Protein AF-A0A378T579-F1 (afdb_monomer_lite)

Radius of gyration: 18.71 Å; chains: 1; bounding box: 58×18×43 Å

pLDDT: mean 85.22, std 8.4, range [45.66, 93.25]

Secondary structure (DSSP, 8-state):
-HHHHHHHHHHHHHHHHHHHHHHHHHHHHHHS--HHHHHHHHHHHHHH--HHHHHHHHHHH-TT--HHHHHHHHHHHHHTT-

Organism: Moraxella lacunata (NCBI:txid477)

Foldseek 3Di:
DVVVVVVVVVVVVVVVVVVVVVVVLVVVLVVDDLVVLLVQLVVQCVPPVDNVVSLVVSCVVPVVDDSVSSVVSSVVNVVVVD

Sequence (82 aa):
MKIEYILLGLLLLSFVNDIFQKRKYQKLWQAVDKTKYVNRYREIIAQTKDQTQAIKQLRQEFDELGLLQAVEISQLAHQDKS

Structure (mmCIF, N/CA/C/O backbone):
data_AF-A0A378T579-F1
#
_entry.id   AF-A0A378T579-F1
#
loop_
_atom_site.group_PDB
_atom_site.id
_atom_site.type_symbol
_atom_site.label_atom_id
_atom_site.label_alt_id
_atom_site.label_comp_id
_atom_site.label_asym_id
_atom_site.label_entity_id
_atom_site.label_seq_id
_atom_site.pdbx_PDB_ins_code
_atom_site.Cartn_x
_atom_site.Cartn_y
_atom_site.Cartn_z
_atom_site.occupancy
_atom_site.B_iso_or_equiv
_atom_site.auth_seq_id
_atom_site.auth_comp_id
_atom_site.auth_asym_id
_a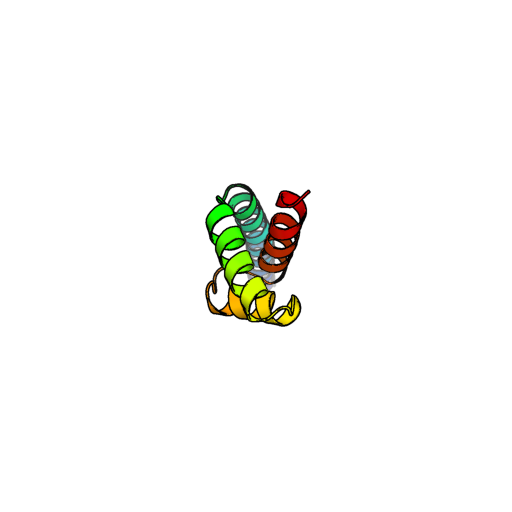tom_site.auth_atom_id
_atom_site.pdbx_PDB_model_num
ATOM 1 N N . MET A 1 1 ? 35.992 12.275 -22.222 1.00 61.12 1 MET A N 1
ATOM 2 C CA . MET A 1 1 ? 35.179 12.616 -23.408 1.00 61.12 1 MET A CA 1
ATOM 3 C C . MET A 1 1 ? 34.170 11.512 -23.758 1.00 61.12 1 MET A C 1
ATOM 5 O O . MET A 1 1 ? 33.072 11.568 -23.240 1.00 61.12 1 MET A O 1
ATOM 9 N N . LYS A 1 2 ? 34.473 10.473 -24.566 1.00 66.19 2 LYS A N 1
ATOM 10 C CA . LYS A 1 2 ? 33.439 9.506 -25.043 1.00 66.19 2 LYS A CA 1
ATOM 11 C C . LYS A 1 2 ? 32.729 8.691 -23.944 1.00 66.19 2 LYS A C 1
ATOM 13 O O . LYS A 1 2 ? 31.531 8.461 -24.050 1.00 66.19 2 LYS A O 1
ATOM 18 N N . ILE A 1 3 ? 33.446 8.279 -22.896 1.00 76.00 3 ILE A N 1
ATOM 19 C CA . ILE A 1 3 ? 32.894 7.456 -21.800 1.00 76.00 3 ILE A CA 1
ATOM 20 C C . ILE A 1 3 ? 31.938 8.264 -20.906 1.00 76.00 3 ILE A C 1
ATOM 22 O O . ILE A 1 3 ? 30.928 7.735 -20.454 1.00 76.00 3 ILE A O 1
ATOM 26 N N . GLU A 1 4 ? 32.201 9.557 -20.706 1.00 73.94 4 GLU A N 1
ATOM 27 C CA . GLU A 1 4 ? 31.350 10.437 -19.891 1.00 73.94 4 GLU A CA 1
ATOM 28 C C . GLU A 1 4 ? 29.963 10.615 -20.513 1.00 73.94 4 GLU A C 1
ATOM 30 O O . GLU A 1 4 ? 28.967 10.565 -19.798 1.00 73.94 4 GLU A O 1
ATOM 35 N N . TYR A 1 5 ? 29.874 10.726 -21.844 1.00 81.25 5 TYR A N 1
ATOM 36 C CA . TYR A 1 5 ? 28.588 10.788 -22.546 1.00 81.25 5 TYR A CA 1
ATOM 37 C C . TYR A 1 5 ? 27.806 9.470 -22.473 1.00 81.25 5 TYR A C 1
ATOM 39 O O . TYR A 1 5 ? 26.580 9.491 -22.391 1.00 81.25 5 TYR A O 1
ATOM 47 N N . ILE A 1 6 ? 28.498 8.325 -22.459 1.00 82.75 6 ILE A N 1
ATOM 48 C CA . ILE A 1 6 ? 27.866 7.007 -22.286 1.00 82.75 6 ILE A CA 1
ATOM 49 C C . ILE A 1 6 ? 27.297 6.876 -20.868 1.00 82.75 6 ILE A C 1
ATOM 51 O O . ILE A 1 6 ? 26.154 6.454 -20.699 1.00 82.75 6 ILE A O 1
ATOM 55 N N . LEU A 1 7 ? 28.059 7.296 -19.853 1.00 84.69 7 LEU A N 1
ATOM 56 C CA . LEU A 1 7 ? 27.600 7.313 -18.463 1.00 84.69 7 LEU A CA 1
ATOM 57 C C . LEU A 1 7 ? 26.411 8.261 -18.273 1.00 84.69 7 LEU A C 1
ATOM 59 O O . LEU A 1 7 ? 25.422 7.868 -17.662 1.00 84.69 7 LEU A O 1
ATOM 63 N N . LEU A 1 8 ? 26.458 9.462 -18.858 1.00 85.56 8 LEU A N 1
ATOM 64 C CA . LEU A 1 8 ? 25.335 10.407 -18.868 1.00 85.56 8 LEU A CA 1
ATOM 65 C C . LEU A 1 8 ? 24.085 9.813 -19.530 1.00 85.56 8 LEU A C 1
ATOM 67 O O . LEU A 1 8 ? 22.987 9.952 -18.994 1.00 85.56 8 LEU A O 1
ATOM 71 N N . GLY A 1 9 ? 24.248 9.107 -20.652 1.00 85.50 9 GLY A N 1
ATOM 72 C CA . GLY A 1 9 ? 23.153 8.410 -21.327 1.00 85.50 9 GLY A CA 1
ATOM 73 C C . GLY A 1 9 ? 22.503 7.336 -20.450 1.00 85.50 9 GLY A C 1
ATOM 74 O O . GLY A 1 9 ? 21.279 7.284 -20.347 1.00 85.50 9 GLY A O 1
ATOM 75 N N . LEU A 1 10 ? 23.304 6.521 -19.757 1.00 87.50 10 LEU A N 1
ATOM 76 C CA . LEU A 1 10 ? 22.807 5.499 -18.826 1.00 87.50 10 LEU A CA 1
ATOM 77 C C . LEU A 1 10 ? 22.108 6.104 -17.601 1.00 87.50 10 LEU A C 1
ATOM 79 O O . LEU A 1 10 ? 21.099 5.568 -17.134 1.00 87.50 10 LEU A O 1
ATOM 83 N N . LEU A 1 11 ? 22.612 7.231 -17.098 1.00 87.19 11 LEU A N 1
ATOM 84 C CA . LEU A 1 11 ? 22.036 7.938 -15.954 1.00 87.19 11 LEU A CA 1
ATOM 85 C C . LEU A 1 11 ? 20.671 8.542 -16.317 1.00 87.19 11 LEU A C 1
ATOM 87 O O . LEU A 1 11 ? 19.696 8.360 -15.586 1.00 87.19 11 LEU A O 1
ATOM 91 N N . LEU A 1 12 ? 20.569 9.166 -17.494 1.00 87.62 12 LEU A N 1
ATOM 92 C CA . LEU A 1 12 ? 19.307 9.681 -18.030 1.00 87.62 12 LEU A CA 1
ATOM 93 C C . LEU A 1 12 ? 18.294 8.561 -18.291 1.00 87.62 12 LEU A C 1
ATOM 95 O O . LEU A 1 12 ? 17.132 8.691 -17.909 1.00 87.62 12 LEU A O 1
ATOM 99 N N . LEU A 1 13 ? 18.723 7.441 -18.879 1.00 86.50 13 LEU A N 1
ATOM 100 C CA . LEU A 1 13 ? 17.856 6.278 -19.094 1.00 86.50 13 LEU A CA 1
ATOM 101 C C . LEU A 1 13 ? 17.337 5.702 -17.773 1.00 86.50 13 LEU A C 1
ATOM 103 O O . LEU A 1 13 ? 16.152 5.390 -17.669 1.00 86.50 13 LEU A O 1
ATOM 107 N N . SER A 1 14 ? 18.191 5.616 -16.752 1.00 84.06 14 SER A N 1
ATOM 108 C CA . SER A 1 14 ? 17.799 5.145 -15.420 1.00 84.06 14 SER A CA 1
ATOM 109 C C . SER A 1 14 ? 16.761 6.067 -14.779 1.00 84.06 14 SER A C 1
ATOM 111 O O . SER A 1 14 ? 15.772 5.589 -14.227 1.00 84.06 14 SER A O 1
ATOM 113 N N . PHE A 1 15 ? 16.934 7.384 -14.917 1.00 85.38 15 PHE A N 1
ATOM 114 C CA . PHE A 1 15 ? 15.989 8.373 -14.399 1.00 85.38 15 PHE A CA 1
ATOM 115 C C . PHE A 1 15 ? 14.626 8.310 -15.103 1.00 85.38 15 PHE A C 1
ATOM 117 O O . PHE A 1 15 ? 13.579 8.304 -14.454 1.00 85.38 15 PHE A O 1
ATOM 124 N N . VAL A 1 16 ? 14.622 8.206 -16.435 1.00 84.19 16 VAL A N 1
ATOM 125 C CA . VAL A 1 16 ? 13.385 8.053 -17.217 1.00 84.19 16 VAL A CA 1
ATOM 126 C C . VAL A 1 16 ? 12.675 6.747 -16.860 1.00 84.19 16 VAL A C 1
ATOM 128 O O . VAL A 1 16 ? 11.453 6.740 -16.697 1.00 84.19 16 VAL A O 1
ATOM 131 N N . ASN A 1 17 ? 13.427 5.657 -16.690 1.00 83.75 17 ASN A N 1
ATOM 132 C CA . ASN A 1 17 ? 12.879 4.366 -16.294 1.00 83.75 17 ASN A CA 1
ATOM 133 C C . ASN A 1 17 ? 12.240 4.427 -14.897 1.00 83.75 17 ASN A C 1
ATOM 135 O O . ASN A 1 17 ? 11.118 3.958 -14.728 1.00 83.75 17 ASN A O 1
ATOM 139 N N . ASP A 1 18 ? 12.886 5.070 -13.920 1.00 84.88 18 ASP A N 1
ATOM 140 C CA . ASP A 1 18 ? 12.330 5.254 -12.571 1.00 84.88 18 ASP A CA 1
ATOM 141 C C . ASP A 1 18 ? 10.982 5.999 -12.599 1.00 84.88 18 ASP A C 1
ATOM 143 O O . ASP A 1 18 ? 9.990 5.552 -12.013 1.00 84.88 18 ASP A O 1
ATOM 147 N N . ILE A 1 19 ? 10.899 7.093 -13.365 1.00 83.25 19 ILE A N 1
ATOM 148 C CA . ILE A 1 19 ? 9.653 7.857 -13.530 1.00 83.25 19 ILE A CA 1
ATOM 149 C C . ILE A 1 19 ? 8.572 7.010 -14.205 1.00 83.25 19 ILE A C 1
ATOM 151 O O . ILE A 1 19 ? 7.407 7.029 -13.790 1.00 83.25 19 ILE A O 1
ATOM 155 N N . PHE A 1 20 ? 8.931 6.276 -15.258 1.00 84.69 20 PHE A N 1
ATOM 156 C CA . PHE A 1 20 ? 7.977 5.456 -15.993 1.00 84.69 20 PHE A CA 1
ATOM 157 C C . PHE A 1 20 ? 7.415 4.331 -15.118 1.00 84.69 20 PHE A C 1
ATOM 159 O O . PHE A 1 20 ? 6.202 4.102 -15.105 1.00 84.69 20 PHE A O 1
ATOM 166 N N . GLN A 1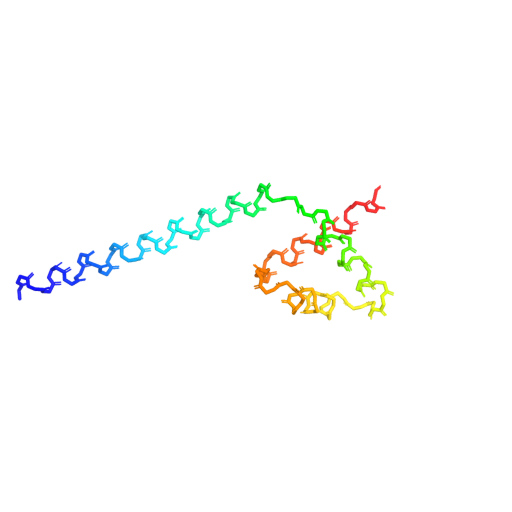 21 ? 8.269 3.693 -14.317 1.00 80.81 21 GLN A N 1
ATOM 167 C CA . GLN A 1 21 ? 7.869 2.650 -13.377 1.00 80.81 21 GLN A CA 1
ATOM 168 C C . GLN A 1 21 ? 6.957 3.196 -12.275 1.00 80.81 21 GLN A C 1
ATOM 170 O O . GLN A 1 21 ? 5.918 2.593 -12.005 1.00 80.81 21 GLN A O 1
ATOM 175 N N . LYS A 1 22 ? 7.250 4.380 -11.716 1.00 81.81 22 LYS A N 1
ATOM 176 C CA . LYS A 1 22 ? 6.354 5.062 -10.761 1.00 81.81 22 LYS A CA 1
ATOM 177 C C . LYS A 1 22 ? 4.960 5.293 -11.343 1.00 81.81 22 LYS A C 1
ATOM 179 O O . LYS A 1 22 ? 3.961 4.980 -10.698 1.00 81.81 22 LYS A O 1
ATOM 184 N N . ARG A 1 23 ? 4.876 5.783 -12.585 1.00 80.19 23 ARG A N 1
ATOM 185 C CA . ARG A 1 23 ? 3.588 5.995 -13.273 1.00 80.19 23 ARG A CA 1
ATOM 186 C C . ARG A 1 23 ? 2.848 4.686 -13.533 1.00 80.19 23 ARG A C 1
ATOM 188 O O . ARG A 1 23 ? 1.631 4.628 -13.371 1.00 80.19 23 ARG A O 1
ATOM 195 N N . LYS A 1 24 ? 3.562 3.632 -13.937 1.00 82.69 24 LYS A N 1
ATOM 196 C CA . LYS A 1 24 ? 2.972 2.306 -14.154 1.00 82.69 24 LYS A CA 1
ATOM 197 C C . LYS A 1 24 ? 2.414 1.733 -12.851 1.00 82.69 24 LYS A C 1
ATOM 199 O O . LYS A 1 24 ? 1.287 1.250 -12.845 1.00 82.69 24 LYS A O 1
ATOM 204 N N . TYR A 1 25 ? 3.160 1.854 -11.755 1.00 82.88 25 TYR A N 1
ATOM 205 C CA . TYR A 1 25 ? 2.725 1.418 -10.432 1.00 82.88 25 TYR A CA 1
ATOM 206 C C . TYR A 1 25 ? 1.464 2.162 -9.968 1.00 82.88 25 TYR A C 1
ATOM 208 O O . TYR A 1 25 ? 0.515 1.536 -9.509 1.00 82.88 25 TYR A O 1
ATOM 216 N N . GLN A 1 26 ? 1.398 3.481 -10.174 1.00 79.19 26 GLN A N 1
ATOM 217 C CA . GLN A 1 26 ? 0.192 4.265 -9.878 1.00 79.19 26 GLN A CA 1
ATOM 218 C C . GLN A 1 26 ? -1.027 3.809 -10.689 1.00 79.19 26 GLN A C 1
ATOM 220 O O . GLN A 1 26 ? -2.114 3.677 -10.134 1.00 79.19 26 GLN A O 1
ATOM 225 N N . LYS A 1 27 ? -0.859 3.528 -11.987 1.00 82.06 27 LYS A N 1
ATOM 226 C CA . LYS A 1 27 ? -1.950 3.000 -12.824 1.00 82.06 27 LYS A CA 1
ATOM 227 C C . LYS A 1 27 ? -2.428 1.630 -12.353 1.00 82.06 27 LYS A C 1
ATOM 229 O O . LYS A 1 27 ? -3.626 1.380 -12.338 1.00 82.06 27 LYS A O 1
ATOM 234 N N . LEU A 1 28 ? -1.501 0.757 -11.961 1.00 83.19 28 LEU A N 1
ATOM 235 C CA . LEU A 1 28 ? -1.845 -0.550 -11.403 1.00 83.19 28 LEU A CA 1
ATOM 236 C C . LEU A 1 28 ? -2.613 -0.394 -10.090 1.00 83.19 28 LEU A C 1
ATOM 238 O O . LEU A 1 28 ? -3.657 -1.009 -9.940 1.00 83.19 28 LEU A O 1
ATOM 242 N N . TRP A 1 29 ? -2.170 0.490 -9.193 1.00 85.44 29 TRP A N 1
ATOM 243 C CA . TRP A 1 29 ? -2.881 0.785 -7.947 1.00 85.44 29 TRP A CA 1
ATOM 244 C C . TRP A 1 29 ? -4.320 1.272 -8.172 1.00 85.44 29 TRP A C 1
ATOM 246 O O . TRP A 1 29 ? -5.230 0.878 -7.449 1.00 85.44 29 TRP A O 1
ATOM 256 N N . GLN A 1 30 ? -4.554 2.090 -9.200 1.00 80.62 30 GLN A N 1
ATOM 257 C CA . GLN A 1 30 ? -5.908 2.523 -9.557 1.00 80.62 30 GLN A CA 1
ATOM 258 C C . GLN A 1 30 ? -6.803 1.374 -10.039 1.00 80.62 30 GLN A C 1
ATOM 260 O O . GLN A 1 30 ? -8.014 1.449 -9.856 1.00 80.62 30 GLN A O 1
ATOM 265 N N . ALA A 1 31 ? -6.219 0.335 -10.639 1.00 81.75 31 ALA A N 1
ATOM 266 C CA . ALA A 1 31 ? -6.936 -0.831 -11.148 1.00 81.75 31 ALA A CA 1
ATOM 267 C C . ALA A 1 31 ? -7.084 -1.965 -10.116 1.00 81.75 31 ALA A C 1
ATOM 269 O O . ALA A 1 31 ? -7.844 -2.903 -10.351 1.00 81.75 31 ALA A O 1
ATOM 270 N N . VAL A 1 32 ? -6.351 -1.910 -9.000 1.00 85.06 32 VAL A N 1
ATOM 271 C CA . VAL A 1 32 ? -6.439 -2.906 -7.928 1.00 85.06 32 VAL A CA 1
ATOM 272 C C . VAL A 1 32 ? -7.765 -2.758 -7.190 1.00 85.06 32 VAL A C 1
ATOM 274 O O . VAL A 1 32 ? -8.198 -1.650 -6.873 1.00 85.06 32 VAL A O 1
ATOM 277 N N . ASP A 1 33 ? -8.386 -3.893 -6.876 1.00 84.62 33 ASP A N 1
ATOM 278 C CA . ASP A 1 33 ? -9.529 -3.931 -5.973 1.00 84.62 33 ASP A CA 1
ATOM 279 C C . ASP A 1 33 ? -9.101 -3.508 -4.557 1.00 84.62 33 ASP A C 1
ATOM 281 O O . ASP A 1 33 ? -8.304 -4.172 -3.885 1.00 84.62 33 ASP A O 1
ATOM 285 N N . LYS A 1 34 ? -9.640 -2.373 -4.105 1.00 88.38 34 LYS A N 1
ATOM 286 C CA . LYS A 1 34 ? -9.310 -1.745 -2.819 1.00 88.38 34 LYS A CA 1
ATOM 287 C C . LYS A 1 34 ? -10.135 -2.287 -1.655 1.00 88.38 34 LYS A C 1
ATOM 289 O O . LYS A 1 34 ? -9.831 -1.973 -0.504 1.00 88.38 34 LYS A O 1
ATOM 294 N N . THR A 1 35 ? -11.139 -3.121 -1.925 1.00 88.00 35 THR A N 1
ATOM 295 C CA . THR A 1 35 ? -12.110 -3.614 -0.936 1.00 88.00 35 THR A CA 1
ATOM 296 C C . THR A 1 35 ? -11.427 -4.333 0.227 1.00 88.00 35 THR A C 1
ATOM 298 O O . THR A 1 35 ? -11.750 -4.082 1.388 1.00 88.00 35 THR A O 1
ATOM 301 N N . LYS A 1 36 ? -10.412 -5.163 -0.059 1.00 90.88 36 LYS A N 1
ATOM 302 C CA . LYS A 1 36 ? -9.616 -5.860 0.968 1.00 90.88 36 LYS A CA 1
ATOM 303 C C . LYS A 1 36 ? -8.974 -4.878 1.953 1.00 90.88 36 LYS A C 1
ATOM 305 O O . LYS A 1 36 ? -9.098 -5.045 3.165 1.00 90.88 36 LYS A O 1
ATOM 310 N N . TYR A 1 37 ? -8.306 -3.852 1.431 1.00 91.56 37 TYR A N 1
ATOM 311 C CA . TYR A 1 37 ? -7.591 -2.870 2.241 1.00 91.56 37 TYR A CA 1
ATOM 312 C C . TYR A 1 37 ? -8.556 -1.968 3.018 1.00 91.56 37 TYR A C 1
ATOM 314 O O . TYR A 1 37 ? -8.315 -1.685 4.189 1.00 91.56 37 TYR A O 1
ATOM 322 N N . VAL A 1 38 ? -9.673 -1.566 2.400 1.00 92.12 38 VAL A N 1
ATOM 323 C CA . VAL A 1 38 ? -10.735 -0.778 3.048 1.00 92.12 38 VAL A CA 1
ATOM 324 C C . VAL A 1 38 ? -11.352 -1.540 4.217 1.00 92.12 38 VAL A C 1
ATOM 326 O O . VAL A 1 38 ? -11.4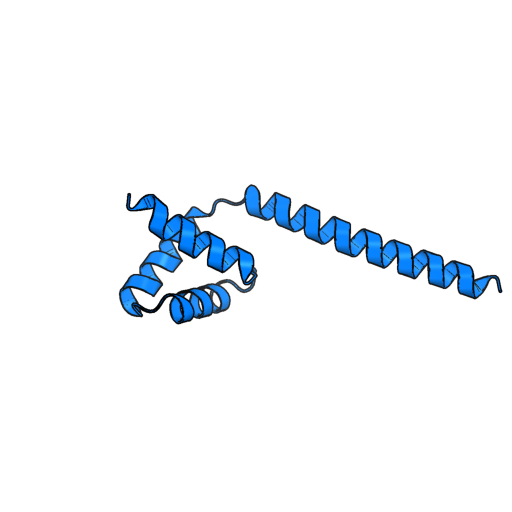51 -0.994 5.315 1.00 92.12 38 VAL A O 1
ATOM 329 N N . ASN A 1 39 ? -11.723 -2.806 4.018 1.00 92.19 39 ASN A N 1
ATOM 330 C CA . ASN A 1 39 ? -12.296 -3.632 5.081 1.00 92.19 39 ASN A CA 1
ATOM 331 C C . ASN A 1 39 ? -11.309 -3.820 6.230 1.00 92.19 39 ASN A C 1
ATOM 333 O O . ASN A 1 39 ? -11.671 -3.625 7.389 1.00 92.19 39 ASN A O 1
ATOM 337 N N . ARG A 1 40 ? -10.038 -4.088 5.916 1.00 92.69 40 ARG A N 1
ATOM 338 C CA . ARG A 1 40 ? -9.026 -4.239 6.956 1.00 92.69 40 ARG A CA 1
ATOM 339 C C . ARG A 1 40 ? -8.776 -2.940 7.719 1.00 92.69 40 ARG A C 1
ATOM 341 O O . ARG A 1 40 ? -8.707 -2.947 8.944 1.00 92.69 40 ARG A O 1
ATOM 348 N N . TYR A 1 41 ? -8.723 -1.807 7.023 1.00 92.50 41 TYR A N 1
ATOM 349 C CA . TYR A 1 41 ? -8.629 -0.498 7.665 1.00 92.50 41 TYR A CA 1
ATOM 350 C C . TYR A 1 41 ? -9.813 -0.234 8.608 1.00 92.50 41 TYR A C 1
ATOM 352 O O . TYR A 1 41 ? -9.615 0.279 9.708 1.00 92.50 41 TYR A O 1
ATOM 360 N N . ARG A 1 42 ? -11.035 -0.621 8.214 1.00 90.69 42 ARG A N 1
ATOM 361 C CA . ARG A 1 42 ? -12.241 -0.501 9.052 1.00 90.69 42 ARG A CA 1
ATOM 362 C C . ARG A 1 42 ? -12.153 -1.329 10.331 1.00 90.69 42 ARG A C 1
ATOM 364 O O . ARG A 1 42 ? -12.557 -0.846 11.386 1.00 90.69 42 ARG A O 1
ATOM 371 N N . GLU A 1 43 ? -11.617 -2.541 10.251 1.00 92.12 43 GLU A N 1
ATOM 372 C CA . GLU A 1 43 ? -11.380 -3.381 11.430 1.00 92.12 43 GLU A CA 1
ATOM 373 C C . GLU A 1 43 ? -10.376 -2.729 12.382 1.00 92.12 43 GLU A C 1
ATOM 375 O O . GLU A 1 43 ? -10.627 -2.643 13.583 1.00 92.12 43 GLU A O 1
ATOM 380 N N . ILE A 1 44 ? -9.266 -2.217 11.843 1.00 91.81 44 ILE A N 1
ATOM 381 C CA . ILE A 1 44 ? -8.212 -1.593 12.644 1.00 91.81 44 ILE A CA 1
ATOM 382 C C . ILE A 1 44 ? -8.730 -0.315 13.314 1.00 91.81 44 ILE A C 1
ATOM 384 O O . ILE A 1 44 ? -8.593 -0.167 14.527 1.00 91.81 44 ILE A O 1
ATOM 388 N N . ILE A 1 45 ? -9.371 0.592 12.565 1.00 92.50 45 ILE A N 1
ATOM 389 C CA . ILE A 1 45 ? -9.864 1.865 13.117 1.00 92.50 45 ILE A CA 1
ATOM 390 C C . ILE A 1 45 ? -10.979 1.657 14.150 1.00 92.50 45 ILE A C 1
ATOM 392 O O . ILE A 1 45 ? -11.114 2.458 15.073 1.00 92.50 45 ILE A O 1
ATOM 396 N N . ALA A 1 46 ? -11.752 0.569 14.047 1.00 90.31 46 ALA A N 1
ATOM 397 C CA . ALA A 1 46 ? -12.731 0.201 15.066 1.00 90.31 46 ALA A CA 1
ATOM 398 C C . ALA A 1 46 ? -12.073 -0.189 16.404 1.00 90.31 46 ALA A C 1
ATOM 400 O O . ALA 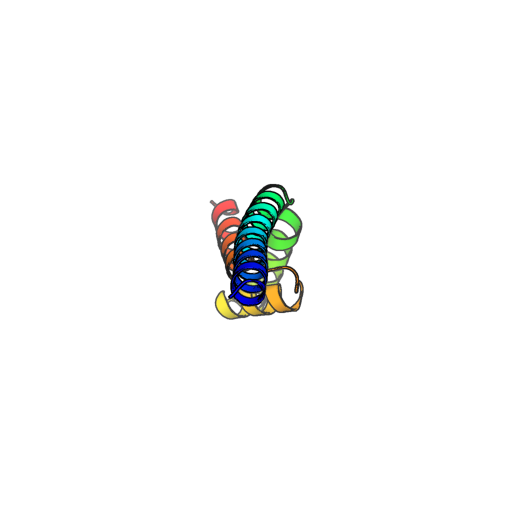A 1 46 ? -12.669 0.034 17.459 1.00 90.31 46 ALA A O 1
ATOM 401 N N . GLN A 1 47 ? -10.850 -0.732 16.369 1.00 90.00 47 GLN A N 1
ATOM 402 C CA . GLN A 1 47 ? -10.098 -1.153 17.554 1.00 90.00 47 GLN A CA 1
ATOM 403 C C . GLN A 1 47 ? -9.269 -0.014 18.156 1.00 90.00 47 GLN A C 1
ATOM 405 O O . GLN A 1 47 ? -9.355 0.239 19.356 1.00 90.00 47 GLN A O 1
ATOM 410 N N . THR A 1 48 ? -8.480 0.689 17.341 1.00 86.88 48 THR A N 1
ATOM 411 C CA . THR A 1 48 ? -7.548 1.727 17.818 1.00 86.88 48 THR A CA 1
ATOM 412 C C . THR A 1 48 ? -8.196 3.098 17.974 1.00 86.88 48 THR A C 1
ATOM 414 O O . THR A 1 48 ? -7.728 3.891 18.786 1.00 86.88 48 THR A O 1
ATOM 417 N N . LYS A 1 49 ? -9.269 3.394 17.223 1.00 82.19 49 LYS A N 1
ATOM 418 C CA . LYS A 1 49 ? -9.953 4.706 17.165 1.00 82.19 49 LYS A CA 1
ATOM 419 C C . LYS A 1 49 ? -9.057 5.895 16.772 1.00 82.19 49 LYS A C 1
ATOM 421 O O . LYS A 1 49 ? -9.527 7.029 16.769 1.00 82.19 49 LYS A O 1
ATOM 426 N N . ASP A 1 50 ? -7.806 5.643 16.393 1.00 90.12 50 ASP A N 1
ATOM 427 C CA . ASP A 1 50 ? -6.835 6.631 15.926 1.00 90.12 50 ASP A CA 1
ATOM 428 C C . ASP A 1 50 ? -6.473 6.346 14.462 1.00 90.12 50 ASP A C 1
ATOM 430 O O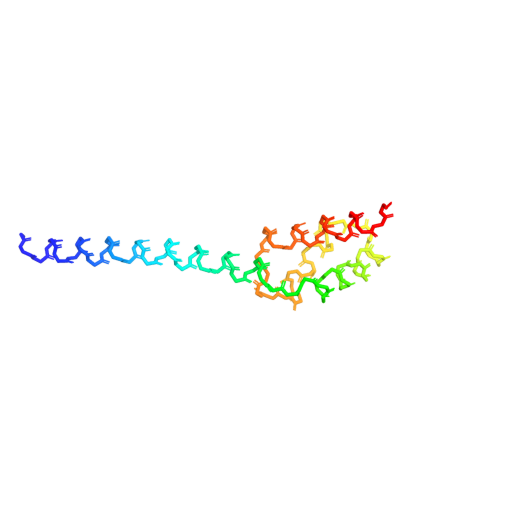 . ASP A 1 50 ? -5.957 5.280 14.118 1.00 90.12 50 ASP A O 1
ATOM 434 N N . GLN A 1 51 ? -6.741 7.317 13.585 1.00 86.69 51 GLN A N 1
ATOM 435 C CA . GLN A 1 51 ? -6.502 7.204 12.145 1.00 86.69 51 GLN A CA 1
ATOM 436 C C . GLN A 1 51 ? -5.018 7.052 11.797 1.00 86.69 51 GLN A C 1
ATOM 438 O O . GLN A 1 51 ? -4.672 6.290 10.896 1.00 86.69 51 GLN A O 1
ATOM 443 N N . THR A 1 52 ? -4.126 7.737 12.509 1.00 90.00 52 THR A N 1
ATOM 444 C CA . THR A 1 52 ? -2.684 7.684 12.242 1.00 90.00 52 THR A CA 1
ATOM 445 C C . THR A 1 52 ? -2.125 6.317 12.613 1.00 90.00 52 THR A C 1
ATOM 447 O O . THR A 1 52 ? -1.357 5.727 11.848 1.00 90.00 52 THR A O 1
ATOM 450 N N . GLN A 1 53 ? -2.539 5.783 13.763 1.00 91.56 53 GLN A N 1
ATOM 451 C CA . GLN A 1 53 ? -2.163 4.436 14.182 1.00 91.56 53 GLN A CA 1
ATOM 452 C C . GLN A 1 53 ? -2.760 3.378 13.255 1.00 91.56 53 GLN A C 1
ATOM 454 O O . GLN A 1 53 ? -2.047 2.456 12.864 1.00 91.56 53 GLN A O 1
ATOM 459 N N . ALA A 1 54 ? -4.013 3.546 12.823 1.00 91.69 54 ALA A N 1
ATOM 460 C CA . ALA A 1 54 ? -4.647 2.630 11.883 1.00 91.69 54 ALA A CA 1
ATOM 461 C C . ALA A 1 54 ? -3.951 2.609 10.514 1.00 91.69 54 ALA A C 1
ATOM 463 O O . ALA A 1 54 ? -3.703 1.536 9.971 1.00 91.69 54 ALA A O 1
ATOM 464 N N . ILE A 1 55 ? -3.560 3.772 9.979 1.00 91.94 55 ILE A N 1
ATOM 465 C CA . ILE A 1 55 ? -2.772 3.868 8.739 1.00 91.94 55 ILE A CA 1
ATOM 466 C C . ILE A 1 55 ? -1.402 3.209 8.920 1.00 91.94 55 ILE A C 1
ATOM 468 O O . ILE A 1 55 ? -0.943 2.481 8.040 1.00 91.94 55 ILE A O 1
ATOM 472 N N . LYS A 1 56 ? -0.732 3.451 10.053 1.00 92.94 56 LYS A N 1
ATOM 473 C CA . LYS A 1 56 ? 0.575 2.850 10.339 1.00 92.94 56 LYS A CA 1
ATOM 474 C C . LYS A 1 56 ? 0.482 1.327 10.402 1.00 92.94 56 LYS A C 1
ATOM 476 O O . LYS A 1 56 ? 1.307 0.662 9.786 1.00 92.94 56 LYS A O 1
ATOM 481 N N . GLN A 1 57 ? -0.516 0.794 11.099 1.00 93.12 57 GLN A N 1
ATOM 482 C CA . GLN A 1 57 ? -0.731 -0.644 11.213 1.00 93.12 57 GLN A CA 1
ATOM 483 C C . GLN A 1 57 ? -1.127 -1.262 9.868 1.00 93.12 57 GLN A C 1
ATOM 485 O O . GLN A 1 57 ? -0.566 -2.280 9.485 1.00 93.12 57 GLN A O 1
ATOM 490 N N . LEU A 1 58 ? -2.000 -0.609 9.096 1.00 93.25 58 LEU A N 1
ATOM 491 C CA . LEU A 1 58 ? -2.357 -1.064 7.750 1.00 93.25 58 LEU A CA 1
ATOM 492 C C . LEU A 1 58 ? -1.116 -1.195 6.852 1.00 93.25 58 LEU A C 1
ATOM 494 O O . LEU A 1 58 ? -0.989 -2.166 6.117 1.00 93.25 58 LEU A O 1
ATOM 498 N N . ARG A 1 59 ? -0.176 -0.249 6.941 1.00 93.19 59 ARG A N 1
ATOM 499 C CA . ARG A 1 59 ? 1.097 -0.307 6.203 1.00 93.19 59 ARG A CA 1
ATOM 500 C C . ARG A 1 59 ? 2.067 -1.365 6.718 1.00 93.19 59 ARG A C 1
ATOM 502 O O . ARG A 1 59 ? 2.912 -1.799 5.955 1.00 93.19 59 ARG A O 1
ATOM 509 N N . GLN A 1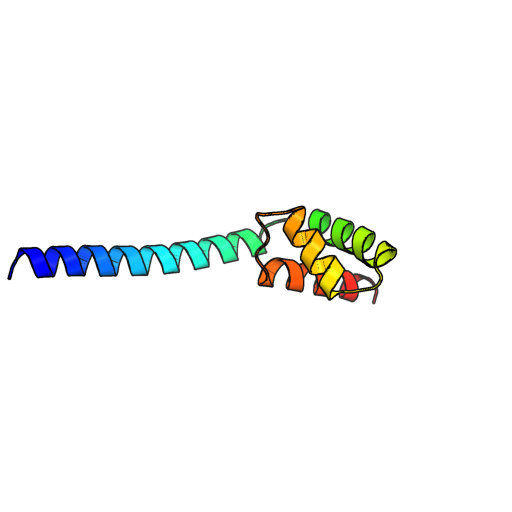 60 ? 1.990 -1.724 7.997 1.00 91.88 60 GLN A N 1
ATOM 510 C CA . GLN A 1 60 ? 2.785 -2.821 8.557 1.00 91.88 60 GLN A CA 1
ATOM 511 C C . GLN A 1 60 ? 2.232 -4.188 8.147 1.00 91.88 60 GLN A C 1
ATOM 513 O O . GLN A 1 60 ? 2.987 -5.143 8.040 1.00 91.88 60 GLN A O 1
ATOM 518 N N . GLU A 1 61 ? 0.918 -4.293 7.947 1.00 92.25 61 GLU A N 1
ATOM 519 C CA . GLU A 1 61 ? 0.279 -5.527 7.482 1.00 92.25 61 GLU A CA 1
ATOM 520 C C . GLU A 1 61 ? 0.376 -5.701 5.958 1.00 92.25 61 GLU A C 1
ATOM 522 O O . GLU A 1 61 ? 0.383 -6.829 5.467 1.00 92.25 61 GLU A O 1
ATOM 527 N N . PHE A 1 62 ? 0.464 -4.595 5.216 1.00 89.81 62 PHE A N 1
ATOM 528 C CA . PHE A 1 62 ? 0.603 -4.575 3.763 1.00 89.81 62 PHE A CA 1
ATOM 529 C C . PHE A 1 62 ? 1.807 -3.722 3.363 1.00 89.81 62 PHE A C 1
ATOM 531 O O . PHE A 1 62 ? 1.672 -2.526 3.088 1.00 89.81 62 PHE A O 1
ATOM 538 N N . ASP A 1 63 ? 2.983 -4.348 3.311 1.00 85.81 63 ASP A N 1
ATOM 539 C CA . ASP A 1 63 ? 4.244 -3.694 2.941 1.00 85.81 63 ASP A CA 1
ATOM 540 C C . ASP A 1 63 ? 4.221 -3.129 1.511 1.00 85.81 63 ASP A C 1
ATOM 542 O O . ASP A 1 63 ? 4.968 -2.202 1.185 1.00 85.81 63 ASP A O 1
ATOM 546 N N . GLU A 1 64 ? 3.339 -3.644 0.646 1.00 84.38 64 GLU A N 1
ATOM 547 C CA . GLU A 1 64 ? 3.117 -3.082 -0.682 1.00 84.38 64 GLU A CA 1
ATOM 548 C C . GLU A 1 64 ? 2.433 -1.705 -0.647 1.00 84.38 64 GLU A C 1
ATOM 550 O O . GLU A 1 64 ? 2.516 -0.952 -1.619 1.00 84.38 64 GLU A O 1
ATOM 555 N N . LEU A 1 65 ? 1.770 -1.340 0.456 1.00 85.56 65 LEU A N 1
ATOM 556 C CA . LEU A 1 65 ? 1.107 -0.049 0.587 1.00 85.56 65 LEU A CA 1
ATOM 557 C C . LEU A 1 65 ? 2.102 1.045 0.979 1.00 85.56 65 LEU A C 1
ATOM 559 O O . LEU A 1 65 ? 2.530 1.207 2.129 1.00 85.56 65 LEU A O 1
ATOM 563 N N . GLY A 1 66 ? 2.380 1.913 0.012 1.00 86.81 66 GLY A N 1
ATOM 564 C CA . GLY A 1 66 ? 2.967 3.212 0.298 1.00 86.81 66 GLY A CA 1
ATOM 565 C C . GLY A 1 66 ? 2.043 4.087 1.158 1.00 86.81 66 GLY A C 1
ATOM 566 O O . GLY A 1 66 ? 0.852 3.826 1.345 1.00 86.81 66 GLY A O 1
ATOM 567 N N . LEU A 1 67 ? 2.608 5.172 1.695 1.00 87.44 67 LEU A N 1
ATOM 568 C CA . LEU A 1 67 ? 1.874 6.091 2.569 1.00 87.44 67 LEU A CA 1
ATOM 569 C C . LEU A 1 67 ? 0.642 6.694 1.881 1.00 87.44 67 LEU A C 1
ATOM 571 O O . LEU A 1 67 ? -0.425 6.756 2.484 1.00 87.44 67 LEU A O 1
ATOM 575 N N . LEU A 1 68 ? 0.785 7.107 0.619 1.00 87.81 68 LEU A N 1
ATOM 576 C CA . LEU A 1 68 ? -0.301 7.713 -0.152 1.00 87.81 68 LEU A CA 1
ATOM 577 C C . LEU A 1 68 ? -1.454 6.729 -0.375 1.00 87.81 68 LEU A C 1
ATOM 579 O O . LEU A 1 68 ? -2.610 7.099 -0.198 1.00 87.81 68 LEU A O 1
ATOM 583 N N . GLN A 1 69 ? -1.137 5.473 -0.693 1.00 89.62 69 GLN A N 1
ATOM 584 C CA . GLN A 1 69 ? -2.122 4.414 -0.882 1.00 89.62 69 GLN A CA 1
ATOM 585 C C . GLN A 1 69 ? -2.893 4.142 0.414 1.00 89.62 69 GLN A C 1
ATOM 587 O O . GLN A 1 69 ? -4.118 4.100 0.403 1.00 89.62 69 GLN A O 1
ATOM 592 N N . ALA A 1 70 ? -2.202 4.028 1.550 1.00 89.19 70 ALA A N 1
ATOM 593 C CA . ALA A 1 70 ? -2.850 3.793 2.841 1.00 89.19 70 ALA A CA 1
ATOM 594 C C . ALA A 1 70 ? -3.756 4.963 3.280 1.00 89.19 70 ALA A C 1
ATOM 596 O O . ALA A 1 70 ? -4.829 4.741 3.844 1.00 89.19 70 ALA A O 1
ATOM 597 N N . VAL A 1 71 ? -3.362 6.207 2.984 1.00 90.25 71 VAL A N 1
ATOM 598 C CA . VAL A 1 71 ? -4.212 7.387 3.209 1.00 90.25 71 VAL A CA 1
ATOM 599 C C . VAL A 1 71 ? -5.453 7.346 2.316 1.00 90.25 71 VAL A C 1
ATOM 601 O O . VAL A 1 71 ? -6.555 7.574 2.811 1.00 90.25 71 VAL A O 1
ATOM 604 N N . GLU A 1 72 ? -5.309 7.007 1.035 1.00 90.38 72 GLU A N 1
ATOM 605 C CA . GLU A 1 72 ? -6.441 6.866 0.111 1.00 90.38 72 GLU A CA 1
ATOM 606 C C . GLU A 1 72 ? -7.445 5.814 0.605 1.00 90.38 72 GLU A C 1
ATOM 608 O O . GLU A 1 72 ? -8.646 6.073 0.649 1.00 90.38 72 GLU A O 1
ATOM 613 N N . ILE A 1 73 ? -6.959 4.662 1.076 1.00 91.69 73 ILE A N 1
ATOM 614 C CA . ILE A 1 73 ? -7.801 3.630 1.696 1.00 91.69 73 ILE A CA 1
ATOM 615 C C . ILE A 1 73 ? -8.554 4.176 2.911 1.00 91.69 73 ILE A C 1
ATOM 617 O O . ILE A 1 73 ? -9.750 3.916 3.056 1.00 91.69 73 ILE A O 1
ATOM 621 N N . SER A 1 74 ? -7.887 4.963 3.762 1.00 89.81 74 SER A N 1
ATOM 622 C CA . SER A 1 74 ? -8.553 5.584 4.907 1.00 89.81 74 SER A CA 1
ATOM 623 C C . SER A 1 74 ? -9.694 6.503 4.466 1.00 89.81 74 SER A C 1
ATOM 625 O O . SER A 1 74 ? -10.770 6.449 5.050 1.00 89.81 74 SER A O 1
ATOM 627 N N . GLN A 1 75 ? -9.512 7.289 3.401 1.00 90.06 75 GLN A N 1
ATOM 628 C CA . GLN A 1 75 ? -10.542 8.192 2.882 1.00 90.06 75 GLN A CA 1
ATOM 629 C C . GLN A 1 75 ? -11.724 7.420 2.288 1.00 90.06 75 GLN A C 1
ATOM 631 O O . GLN A 1 75 ? -12.870 7.696 2.644 1.00 90.06 75 GLN A O 1
ATOM 636 N N . LEU A 1 76 ? -11.449 6.402 1.466 1.00 88.94 76 LEU A N 1
ATOM 637 C CA . LEU A 1 76 ? -12.474 5.528 0.887 1.00 88.94 76 LEU A CA 1
ATOM 638 C C . LEU A 1 76 ? -13.312 4.846 1.975 1.00 88.94 76 LEU A C 1
ATOM 640 O O . LEU A 1 76 ? -14.538 4.809 1.894 1.00 88.94 76 LEU A O 1
ATOM 644 N N . ALA A 1 77 ? -12.665 4.376 3.044 1.00 87.94 77 ALA A N 1
ATOM 645 C CA . ALA A 1 77 ? -13.348 3.732 4.159 1.00 87.94 77 ALA A CA 1
ATOM 646 C C . ALA A 1 77 ? -14.336 4.652 4.896 1.00 87.94 77 ALA A C 1
ATOM 648 O O . ALA A 1 77 ? -15.323 4.144 5.437 1.00 87.94 77 ALA A O 1
ATOM 649 N N . HIS A 1 78 ? -14.069 5.964 4.927 1.00 83.12 78 HIS A N 1
ATOM 650 C CA . HIS A 1 78 ? -14.939 6.970 5.544 1.00 83.12 78 HIS A CA 1
ATOM 651 C C . HIS A 1 78 ? -16.051 7.448 4.601 1.00 83.12 78 HIS A C 1
ATOM 653 O O . HIS A 1 78 ? -17.149 7.719 5.076 1.00 83.12 78 HIS A O 1
ATOM 659 N N . GLN A 1 79 ? -15.794 7.531 3.290 1.00 78.12 79 GLN A N 1
ATOM 660 C CA . GLN A 1 79 ? -16.788 7.966 2.298 1.00 78.12 79 GLN A CA 1
ATOM 661 C C . GLN A 1 79 ? -17.935 6.967 2.123 1.00 78.12 79 GLN A C 1
ATOM 663 O O . GLN A 1 79 ? -19.082 7.372 2.008 1.00 78.12 79 GLN A O 1
ATOM 668 N N . ASP A 1 80 ? -17.641 5.671 2.174 1.00 61.22 80 ASP A N 1
ATOM 669 C CA . ASP A 1 80 ? -18.618 4.586 1.993 1.00 61.22 80 ASP A CA 1
ATOM 670 C C . ASP A 1 80 ? -19.563 4.409 3.218 1.00 61.22 80 ASP A C 1
ATOM 672 O O . ASP A 1 80 ? -20.442 3.559 3.226 1.00 61.22 80 ASP A O 1
ATOM 676 N N . LYS A 1 81 ? -19.428 5.253 4.257 1.00 54.38 81 LYS A N 1
ATOM 677 C CA . LYS A 1 81 ? -20.394 5.383 5.370 1.00 54.38 81 LYS A CA 1
ATOM 678 C C . LYS A 1 81 ? -21.423 6.518 5.199 1.00 54.38 81 LYS A C 1
ATOM 680 O O . LYS A 1 81 ? -22.278 6.645 6.078 1.00 54.38 81 LYS A O 1
ATOM 685 N N . SER A 1 82 ? -21.318 7.350 4.156 1.00 45.66 82 SER A N 1
ATOM 686 C CA . SER A 1 82 ? -22.309 8.393 3.829 1.00 45.66 82 SER A CA 1
ATOM 687 C C . SER A 1 82 ? -23.371 7.879 2.869 1.00 45.66 82 SER A C 1
ATOM 689 O O . SER A 1 82 ? -24.460 8.491 2.902 1.00 45.66 82 SER A O 1
#